Protein AF-A0A382BCJ0-F1 (afdb_monomer_lite)

Sequence (142 aa):
MYVFPSHSQDAKKNPLPHSKKIAYMRKMFPKYRSSIVAGKPRTAIEVAVELHDKGHRAIVMVVGSDRVAEFDKILNEYNGVKGKRHGYYGFDNIEVVSAGARDPDAEGVEGMSASKMRAAAVDGDYNSFAQGLPKSFKDGKS

Organism: NCBI:txid408172

pLDDT: mean 80.99, std 12.47, range [39.62, 95.0]

Foldseek 3Di:
DADEDAQDDDVQQHPDHPVVVLVVCCLQCVVCNVRYDPDPDRDPLLVQQVCQVVVAQEDEAEDAPVCQVVSVCVCVVQAQPPDDPSHYHHHPYYHYHYPDDQPCPDPALSNDDPNQLVVCVVVVVLVSNLRNGPPPNPVSDD

Structure (mmCIF, N/CA/C/O backbone):
data_AF-A0A382BCJ0-F1
#
_entry.id   AF-A0A382BCJ0-F1
#
loop_
_atom_site.group_PDB
_atom_site.id
_atom_site.type_symbol
_atom_site.label_atom_id
_atom_site.label_alt_id
_atom_site.label_comp_id
_atom_site.label_asym_id
_atom_site.label_entity_id
_atom_site.label_seq_id
_atom_site.pdbx_PDB_ins_code
_atom_site.Cartn_x
_atom_site.Cartn_y
_atom_site.Cartn_z
_atom_site.occupancy
_atom_site.B_iso_or_equiv
_atom_site.auth_seq_id
_atom_site.auth_comp_id
_atom_site.auth_asym_id
_atom_site.auth_atom_id
_atom_site.pdbx_PDB_model_num
ATOM 1 N N . MET A 1 1 ? -10.839 -8.156 -1.133 1.00 74.44 1 MET A N 1
ATOM 2 C CA . MET A 1 1 ? -9.403 -7.808 -1.230 1.00 74.44 1 MET A CA 1
ATOM 3 C C . MET A 1 1 ? -9.268 -6.429 -1.853 1.00 74.44 1 MET A C 1
ATOM 5 O O 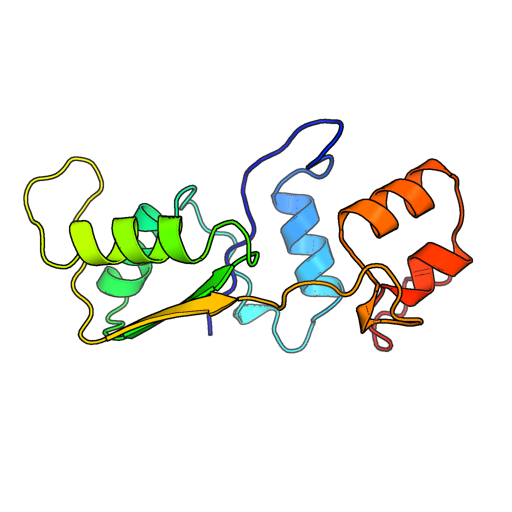. MET A 1 1 ? -9.835 -6.212 -2.921 1.00 74.44 1 MET A O 1
ATOM 9 N N . TYR A 1 2 ? -8.534 -5.529 -1.201 1.00 81.44 2 TYR A N 1
ATOM 10 C CA . TYR A 1 2 ? -8.199 -4.208 -1.731 1.00 81.44 2 TYR A CA 1
ATOM 11 C C . TYR A 1 2 ? -6.683 -4.065 -1.794 1.00 81.44 2 TYR A C 1
ATOM 13 O O . TYR A 1 2 ? -5.985 -4.470 -0.870 1.00 81.44 2 TYR A O 1
ATOM 21 N N . VAL A 1 3 ? -6.185 -3.486 -2.880 1.00 82.88 3 VAL A N 1
ATOM 22 C CA . VAL A 1 3 ? -4.769 -3.177 -3.063 1.00 82.88 3 VAL A CA 1
ATOM 23 C C . VAL A 1 3 ? -4.652 -1.674 -3.248 1.00 82.88 3 VAL A C 1
ATOM 25 O O . VAL A 1 3 ? -5.143 -1.135 -4.242 1.00 82.88 3 VAL A O 1
ATOM 28 N N . PHE A 1 4 ? -4.010 -1.007 -2.293 1.00 83.19 4 PHE A N 1
ATOM 29 C CA . PHE A 1 4 ? -3.777 0.435 -2.308 1.00 83.19 4 PHE A CA 1
ATOM 30 C C . PHE A 1 4 ? -2.312 0.705 -2.681 1.00 83.19 4 PHE A C 1
ATOM 32 O O . PHE A 1 4 ? -1.417 0.456 -1.871 1.00 83.19 4 PHE A O 1
ATOM 39 N N . PRO A 1 5 ? -2.020 1.177 -3.906 1.00 82.69 5 PRO A N 1
ATOM 40 C CA . PRO A 1 5 ? -0.661 1.531 -4.285 1.00 82.69 5 PRO A CA 1
ATOM 41 C C . PRO A 1 5 ? -0.226 2.822 -3.586 1.00 82.69 5 PRO A C 1
ATOM 43 O O . PRO A 1 5 ? -0.990 3.779 -3.504 1.00 82.69 5 PRO A O 1
ATOM 46 N N . SER A 1 6 ? 1.034 2.880 -3.154 1.00 79.31 6 SER A N 1
ATOM 47 C CA . SER A 1 6 ? 1.592 4.085 -2.533 1.00 79.31 6 SER A CA 1
ATOM 48 C C . SER A 1 6 ? 1.604 5.287 -3.488 1.00 79.31 6 SER A C 1
ATOM 50 O O . SER A 1 6 ? 2.058 5.194 -4.640 1.00 79.31 6 SER A O 1
ATOM 52 N N . HIS A 1 7 ? 1.194 6.438 -2.947 1.00 80.88 7 HIS A N 1
ATOM 53 C CA . HIS A 1 7 ? 1.245 7.753 -3.595 1.00 80.88 7 HIS A CA 1
ATOM 54 C C . HIS A 1 7 ? 2.653 8.359 -3.654 1.00 80.88 7 HIS A C 1
ATOM 56 O O . HIS A 1 7 ? 2.842 9.341 -4.367 1.00 80.88 7 HIS A O 1
ATOM 62 N N . SER A 1 8 ? 3.638 7.807 -2.936 1.00 78.12 8 SER A N 1
ATOM 63 C CA . SER A 1 8 ? 4.998 8.357 -2.900 1.00 78.12 8 SER A CA 1
ATOM 64 C C . SER A 1 8 ? 5.620 8.375 -4.295 1.00 78.12 8 SER A C 1
ATOM 66 O O . SER A 1 8 ? 5.563 7.370 -5.008 1.00 78.12 8 SER A O 1
ATOM 68 N N . GLN A 1 9 ? 6.232 9.494 -4.677 1.00 81.12 9 GLN A N 1
ATOM 69 C CA . GLN A 1 9 ? 6.928 9.654 -5.949 1.00 81.12 9 GLN A CA 1
ATOM 70 C C . GLN A 1 9 ? 8.246 10.392 -5.716 1.00 81.12 9 GLN A C 1
ATOM 72 O O . GLN A 1 9 ? 8.254 11.493 -5.175 1.00 81.12 9 GLN A O 1
ATOM 77 N N . ASP A 1 10 ? 9.351 9.785 -6.130 1.00 81.06 10 ASP A N 1
ATOM 78 C CA . ASP A 1 10 ? 10.689 10.368 -6.069 1.00 81.06 10 ASP A CA 1
ATOM 79 C C . ASP A 1 10 ? 11.576 9.722 -7.140 1.00 81.06 10 ASP A C 1
ATOM 81 O O . ASP A 1 10 ? 11.359 8.571 -7.514 1.00 81.06 10 ASP A O 1
ATOM 85 N N . ALA A 1 11 ? 12.580 10.441 -7.641 1.00 76.56 11 ALA A N 1
ATOM 86 C CA . ALA A 1 11 ? 13.352 9.998 -8.805 1.00 76.56 11 ALA A CA 1
ATOM 87 C C . ALA A 1 11 ? 14.106 8.669 -8.599 1.00 76.56 11 ALA A C 1
ATOM 89 O O . ALA A 1 11 ? 14.369 7.964 -9.569 1.00 76.56 11 ALA A O 1
ATOM 90 N N . LYS A 1 12 ? 14.446 8.306 -7.354 1.00 74.62 12 LYS A N 1
ATOM 91 C CA . LYS A 1 12 ? 15.372 7.201 -7.058 1.00 74.62 12 LYS A CA 1
ATOM 92 C C . LYS A 1 12 ? 14.655 5.935 -6.588 1.00 74.62 12 LYS A C 1
ATOM 94 O O . LYS A 1 12 ? 14.926 4.836 -7.067 1.00 74.62 12 LYS A O 1
ATOM 99 N N . LYS A 1 13 ? 13.743 6.068 -5.629 1.00 73.00 13 LYS A N 1
ATOM 100 C CA . LYS A 1 13 ? 13.015 4.967 -4.990 1.00 73.00 13 LYS A CA 1
ATOM 101 C C . LYS A 1 13 ? 11.618 4.791 -5.581 1.00 73.00 13 LYS A C 1
ATOM 103 O O . LYS A 1 13 ? 11.164 3.656 -5.684 1.00 73.00 13 LYS A O 1
ATOM 108 N N . ASN A 1 14 ? 10.940 5.854 -6.014 1.00 79.62 14 ASN A N 1
ATOM 109 C CA . ASN A 1 14 ? 9.563 5.777 -6.518 1.00 79.62 14 ASN A CA 1
ATOM 110 C C . ASN A 1 14 ? 9.359 6.580 -7.816 1.00 79.62 14 ASN A C 1
ATOM 112 O O . ASN A 1 14 ? 8.561 7.517 -7.836 1.00 79.62 14 ASN A O 1
ATOM 116 N N . PRO A 1 15 ? 10.042 6.225 -8.918 1.00 81.00 15 PRO A N 1
ATOM 117 C CA . PRO A 1 15 ? 10.121 7.082 -10.106 1.00 81.00 15 PRO A CA 1
ATOM 118 C C . PRO A 1 15 ? 8.788 7.239 -10.852 1.00 81.00 15 PRO A C 1
ATOM 120 O O . PRO A 1 15 ? 8.606 8.171 -11.632 1.00 81.00 15 PRO A O 1
ATOM 123 N N . LEU A 1 16 ? 7.835 6.330 -10.629 1.00 84.56 16 LEU A N 1
ATOM 124 C CA . LEU A 1 16 ? 6.563 6.322 -11.341 1.00 84.56 16 LEU A CA 1
ATOM 125 C C . LEU A 1 16 ? 5.500 7.175 -10.630 1.00 84.56 16 LEU A C 1
ATOM 127 O O . LEU A 1 16 ? 5.262 6.967 -9.438 1.00 84.56 16 LEU A O 1
ATOM 131 N N . PRO A 1 17 ? 4.773 8.043 -11.359 1.00 87.69 17 PRO A N 1
ATOM 132 C CA . PRO A 1 17 ? 3.553 8.668 -10.863 1.00 87.69 17 PRO A CA 1
ATOM 133 C C . PRO A 1 17 ? 2.514 7.627 -10.442 1.00 87.69 17 PRO A C 1
ATOM 135 O O . PRO A 1 17 ? 2.405 6.555 -11.047 1.00 87.69 17 PRO A O 1
ATOM 138 N N . HIS A 1 18 ? 1.691 7.964 -9.449 1.00 85.06 18 HIS A N 1
ATOM 139 C CA . HIS A 1 18 ? 0.680 7.055 -8.904 1.00 85.06 18 HIS A CA 1
ATOM 140 C C . HIS A 1 18 ? -0.262 6.471 -9.975 1.00 85.06 18 HIS A C 1
ATOM 142 O O . HIS A 1 18 ? -0.509 5.262 -9.982 1.00 85.06 18 HIS A O 1
ATOM 148 N N . SER A 1 19 ? -0.725 7.292 -10.922 1.00 86.69 19 SER A N 1
ATOM 149 C CA . SER A 1 19 ? -1.594 6.858 -12.025 1.00 86.69 19 SER A CA 1
ATOM 150 C C . SER A 1 19 ? -0.938 5.788 -12.902 1.00 86.69 19 SER A C 1
ATOM 152 O O . SER A 1 19 ? -1.575 4.786 -13.232 1.00 86.69 19 SER A O 1
ATOM 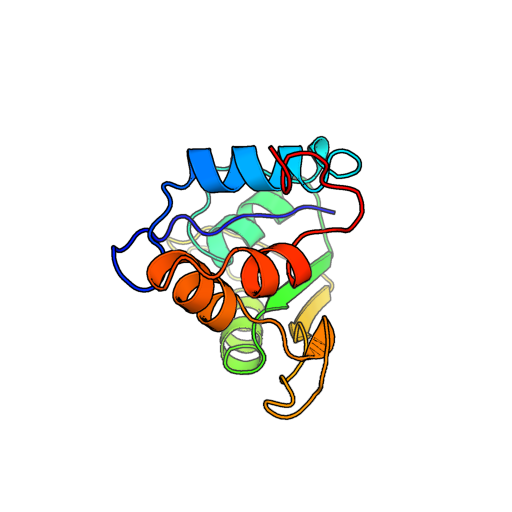154 N N . LYS A 1 20 ? 0.356 5.947 -13.215 1.00 87.94 20 LYS A N 1
ATOM 155 C CA . LYS A 1 20 ? 1.128 4.953 -13.972 1.00 87.94 20 LYS A CA 1
ATOM 156 C C . LYS A 1 20 ? 1.301 3.659 -13.180 1.00 87.94 20 LYS A C 1
ATOM 158 O O . LYS A 1 20 ? 1.129 2.589 -13.755 1.00 87.94 20 LYS A O 1
ATOM 163 N N . LYS A 1 21 ? 1.554 3.732 -11.865 1.00 86.75 21 LYS A N 1
ATOM 164 C CA . LYS A 1 21 ? 1.612 2.530 -11.007 1.00 86.75 21 LYS A CA 1
ATOM 165 C C . LYS A 1 21 ? 0.306 1.737 -11.081 1.00 86.75 21 LYS A C 1
ATOM 167 O O . LYS A 1 21 ? 0.342 0.538 -11.335 1.00 86.75 21 LYS A O 1
ATOM 172 N N . ILE A 1 22 ? -0.841 2.407 -10.934 1.00 87.56 22 ILE A N 1
ATOM 173 C CA . ILE A 1 22 ? -2.160 1.762 -11.042 1.00 87.56 22 ILE A CA 1
ATOM 174 C C . ILE A 1 22 ? -2.342 1.130 -12.423 1.00 87.56 22 ILE A C 1
ATOM 176 O O . ILE A 1 22 ? -2.746 -0.029 -12.514 1.00 87.56 22 ILE A O 1
ATOM 180 N N . ALA A 1 23 ? -2.054 1.877 -13.493 1.00 88.75 23 ALA A N 1
ATOM 181 C CA . ALA A 1 23 ? -2.218 1.397 -14.861 1.00 88.75 23 ALA A CA 1
ATOM 182 C C . ALA A 1 23 ? -1.396 0.125 -15.108 1.00 88.75 23 ALA A C 1
ATOM 184 O O . ALA A 1 23 ? -1.947 -0.878 -15.563 1.00 88.75 23 ALA A O 1
ATOM 185 N N . TYR A 1 24 ? -0.115 0.128 -14.725 1.00 88.06 24 TYR A N 1
ATOM 186 C CA . TYR A 1 24 ? 0.748 -1.041 -14.868 1.00 88.06 24 TYR A CA 1
ATOM 187 C C . TYR A 1 24 ? 0.298 -2.212 -13.997 1.00 88.06 24 TYR A C 1
ATOM 189 O O . TYR A 1 24 ? 0.196 -3.322 -14.508 1.00 88.06 24 TYR A O 1
ATOM 197 N N . MET A 1 25 ? -0.065 -1.993 -12.728 1.00 86.75 25 MET A N 1
ATOM 198 C CA . MET A 1 25 ? -0.592 -3.067 -11.871 1.00 86.75 25 MET A CA 1
ATOM 199 C C . MET A 1 25 ? -1.859 -3.696 -12.465 1.00 86.75 25 MET A C 1
ATOM 201 O O . MET A 1 25 ? -1.985 -4.915 -12.504 1.00 86.75 25 MET A O 1
ATOM 205 N N . ARG A 1 26 ? -2.781 -2.888 -13.004 1.00 88.88 26 ARG A N 1
ATOM 206 C CA . ARG A 1 26 ? -4.008 -3.374 -13.663 1.00 88.88 26 ARG A CA 1
ATOM 207 C C . ARG A 1 26 ? -3.757 -4.066 -15.005 1.00 88.88 26 ARG A C 1
ATOM 209 O O . ARG A 1 26 ? -4.634 -4.806 -15.462 1.00 88.88 26 ARG A O 1
ATOM 216 N N . LYS A 1 27 ? -2.627 -3.785 -15.660 1.00 87.44 27 LYS A N 1
ATOM 217 C CA . LYS A 1 27 ? -2.186 -4.457 -16.894 1.00 87.44 27 LYS A CA 1
ATOM 218 C C . LYS A 1 27 ? -1.514 -5.794 -16.572 1.00 87.44 27 LYS A C 1
ATOM 220 O O . LYS A 1 27 ? -1.838 -6.797 -17.194 1.00 87.44 27 LYS A O 1
ATOM 225 N N . MET A 1 28 ? -0.655 -5.810 -15.554 1.00 85.81 2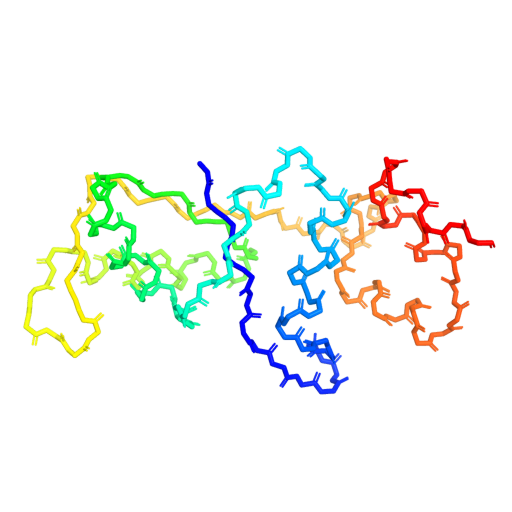8 MET A N 1
ATOM 226 C CA . MET A 1 28 ? 0.056 -6.996 -15.064 1.00 85.81 28 MET A CA 1
ATOM 227 C C . MET A 1 28 ? -0.866 -8.007 -14.369 1.00 85.81 28 MET A C 1
ATOM 229 O O . MET A 1 28 ? -0.688 -9.211 -14.532 1.00 85.81 28 MET A O 1
ATOM 233 N N . PHE A 1 29 ? -1.879 -7.530 -13.638 1.00 86.56 29 PHE A N 1
ATOM 234 C CA . PHE A 1 29 ? -2.796 -8.358 -12.847 1.00 86.56 29 PHE A CA 1
ATOM 235 C C . PHE A 1 29 ? -4.263 -8.139 -13.258 1.00 86.56 29 PHE A C 1
ATOM 237 O O . PHE A 1 29 ? -5.068 -7.647 -12.460 1.00 86.56 29 PHE A O 1
ATOM 244 N N . PRO A 1 30 ? -4.656 -8.502 -14.494 1.00 86.00 30 PRO A N 1
ATOM 245 C CA . PRO A 1 30 ? -5.991 -8.211 -15.020 1.00 86.00 30 PRO A CA 1
ATOM 246 C C . PRO A 1 30 ? -7.111 -8.855 -14.191 1.00 86.00 30 PRO A C 1
ATOM 248 O O . PRO A 1 30 ? -8.138 -8.217 -13.966 1.00 86.00 30 PRO A O 1
ATOM 251 N N . LYS A 1 31 ? -6.885 -10.064 -13.652 1.00 86.31 31 LYS A N 1
ATOM 252 C CA . LYS A 1 31 ? -7.831 -10.768 -12.765 1.00 86.31 31 LYS A CA 1
ATOM 253 C C . LYS A 1 31 ? -8.170 -9.976 -11.492 1.00 86.31 31 LYS A C 1
ATOM 255 O O . LYS A 1 31 ? -9.273 -10.104 -10.978 1.00 86.31 31 LYS A O 1
ATOM 260 N N . TYR A 1 32 ? -7.251 -9.138 -11.008 1.00 85.50 32 TYR A N 1
ATOM 261 C CA . TYR A 1 32 ? -7.406 -8.352 -9.776 1.00 85.50 32 TYR A CA 1
ATOM 262 C C . TYR A 1 32 ? -7.606 -6.855 -10.043 1.00 85.50 32 TYR A C 1
ATOM 264 O O . TYR A 1 32 ? -7.487 -6.032 -9.135 1.00 85.50 32 TYR A O 1
ATOM 272 N N . ARG A 1 33 ? -7.922 -6.473 -11.288 1.00 85.12 33 ARG A N 1
ATOM 273 C CA . ARG A 1 33 ? -8.051 -5.070 -11.705 1.00 85.12 33 ARG A CA 1
ATOM 274 C C . ARG A 1 33 ? -9.038 -4.274 -10.846 1.00 85.12 33 AR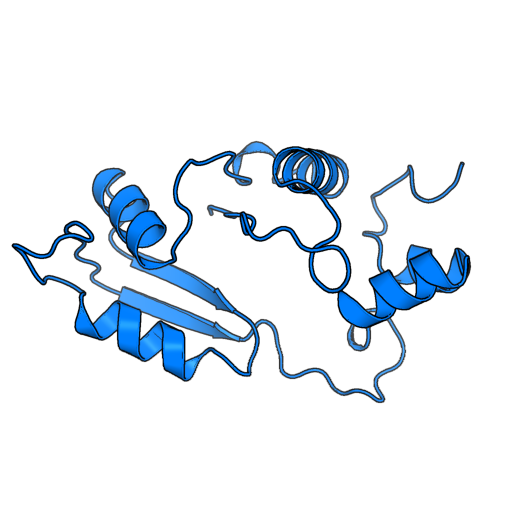G A C 1
ATOM 276 O O . ARG A 1 33 ? -8.754 -3.118 -10.535 1.00 85.12 33 ARG A O 1
ATOM 283 N N . SER A 1 34 ? -10.163 -4.886 -10.475 1.00 85.50 34 SER A N 1
ATOM 284 C CA . SER A 1 34 ? -11.204 -4.288 -9.627 1.00 85.50 34 SER A CA 1
ATOM 285 C C . SER A 1 34 ? -10.777 -4.135 -8.164 1.00 85.50 34 SER A C 1
ATOM 287 O O . SER A 1 34 ? -11.266 -3.242 -7.480 1.00 85.50 34 SER A O 1
ATOM 289 N N . SER A 1 35 ? -9.833 -4.954 -7.693 1.00 85.81 35 SER A N 1
ATOM 290 C CA . SER A 1 35 ? -9.270 -4.869 -6.341 1.00 85.81 35 SER A CA 1
ATOM 291 C C . SER A 1 35 ? -8.221 -3.765 -6.196 1.00 85.81 35 SER A C 1
ATOM 293 O O . SER A 1 35 ? -7.950 -3.338 -5.077 1.00 85.81 35 SER A O 1
ATOM 295 N N . ILE A 1 36 ? -7.620 -3.293 -7.296 1.00 85.56 36 ILE A N 1
ATOM 296 C CA . ILE A 1 36 ? -6.615 -2.220 -7.274 1.00 85.56 36 ILE A CA 1
ATOM 297 C C . ILE A 1 36 ? -7.324 -0.867 -7.192 1.00 85.56 36 ILE A C 1
ATOM 299 O O . ILE A 1 36 ? -7.920 -0.389 -8.168 1.00 85.56 36 ILE A O 1
ATOM 303 N N . VAL A 1 37 ? -7.229 -0.243 -6.021 1.00 84.88 37 VAL A N 1
ATOM 304 C CA . VAL A 1 37 ? -7.948 0.983 -5.683 1.00 84.88 37 VAL A CA 1
ATOM 305 C C . VAL A 1 37 ? -7.169 2.196 -6.179 1.00 84.88 37 VAL A C 1
ATOM 307 O O . VAL A 1 37 ? -6.006 2.397 -5.840 1.00 84.88 37 VAL A O 1
ATOM 310 N N . ALA A 1 38 ? -7.835 3.031 -6.974 1.00 78.62 38 ALA A N 1
ATOM 311 C CA . ALA A 1 38 ? -7.343 4.348 -7.373 1.00 78.62 38 ALA A CA 1
ATOM 312 C C . ALA A 1 38 ? -7.822 5.408 -6.366 1.00 78.62 38 ALA A C 1
ATOM 314 O O . ALA A 1 38 ? -8.545 6.337 -6.719 1.00 78.62 38 ALA A O 1
ATOM 315 N N . GLY A 1 39 ? -7.527 5.171 -5.088 1.00 74.69 39 GLY A N 1
ATOM 316 C CA . GLY A 1 39 ? -8.103 5.908 -3.967 1.00 74.69 39 GLY A CA 1
ATOM 317 C C . GLY A 1 39 ? -7.317 7.163 -3.606 1.00 74.69 39 GLY A C 1
ATOM 318 O O . GLY A 1 39 ? -6.131 7.291 -3.912 1.00 74.69 39 GLY A O 1
ATOM 319 N N . LYS A 1 40 ? -7.986 8.081 -2.905 1.00 76.69 40 LYS A N 1
ATOM 320 C CA . LYS A 1 40 ? -7.359 9.255 -2.284 1.00 76.69 40 LYS A CA 1
ATOM 321 C C . LYS A 1 40 ? -6.488 8.952 -1.050 1.00 76.69 40 LYS A C 1
ATOM 323 O O . LYS A 1 40 ? -5.554 9.735 -0.869 1.00 76.69 40 LYS A O 1
ATOM 328 N N . PRO A 1 41 ? -6.736 7.897 -0.235 1.00 82.94 41 PRO A N 1
ATOM 329 C CA . PRO A 1 41 ? -5.950 7.645 0.967 1.00 82.94 41 PRO A CA 1
ATOM 330 C C . PRO A 1 41 ? -4.459 7.556 0.676 1.00 82.94 41 PRO A C 1
ATOM 332 O O . PRO A 1 41 ? -4.025 6.812 -0.209 1.00 82.94 41 PRO A O 1
ATOM 335 N N . ARG A 1 42 ? -3.678 8.321 1.433 1.00 82.12 42 ARG A N 1
ATOM 336 C CA . ARG A 1 42 ? -2.220 8.417 1.304 1.00 82.12 42 ARG A CA 1
ATOM 337 C C . ARG A 1 42 ? -1.502 7.682 2.428 1.00 82.12 42 ARG A C 1
ATOM 339 O O . ARG A 1 42 ? -0.340 7.319 2.260 1.00 82.12 42 ARG A O 1
ATOM 346 N N . THR A 1 43 ? -2.177 7.469 3.557 1.00 87.25 43 THR A N 1
ATOM 347 C CA . THR A 1 43 ? -1.612 6.842 4.759 1.00 87.25 43 THR A CA 1
ATOM 348 C C . THR A 1 43 ? -2.341 5.547 5.116 1.00 87.25 43 THR A C 1
ATOM 350 O O . THR A 1 43 ? -3.487 5.340 4.722 1.00 87.25 43 THR A O 1
ATOM 353 N N . ALA A 1 44 ? -1.684 4.673 5.886 1.00 87.06 44 ALA A N 1
ATOM 354 C CA . ALA A 1 44 ? -2.295 3.429 6.361 1.00 87.06 44 ALA A CA 1
ATOM 355 C C . ALA A 1 44 ? -3.542 3.690 7.226 1.00 87.06 44 ALA A C 1
ATOM 357 O O . ALA A 1 44 ? -4.523 2.964 7.111 1.00 87.06 44 ALA A O 1
ATOM 358 N N . ILE A 1 45 ? -3.535 4.768 8.020 1.00 90.75 45 ILE A N 1
ATOM 359 C CA . ILE A 1 45 ? -4.682 5.163 8.845 1.00 90.75 45 ILE A CA 1
ATOM 360 C C . ILE A 1 45 ? -5.850 5.631 7.971 1.00 90.75 45 ILE A C 1
ATOM 362 O O . ILE A 1 45 ? -6.976 5.202 8.183 1.00 90.75 45 ILE A O 1
ATOM 366 N N . GLU A 1 46 ? -5.606 6.455 6.949 1.00 90.75 46 GLU A N 1
ATOM 367 C CA . GLU A 1 46 ? -6.676 6.870 6.029 1.00 90.75 46 GLU A CA 1
ATOM 368 C C . GLU A 1 46 ? -7.287 5.672 5.288 1.00 90.75 46 GLU A C 1
ATOM 370 O O . GLU A 1 46 ? -8.497 5.629 5.074 1.00 90.75 46 GLU A O 1
ATOM 375 N N . VAL A 1 47 ? -6.465 4.679 4.924 1.00 90.38 47 VAL A N 1
ATOM 376 C CA . VAL A 1 47 ? -6.951 3.423 4.333 1.00 90.38 47 VAL A CA 1
ATOM 377 C C . VAL A 1 47 ? -7.801 2.642 5.337 1.00 90.38 47 VAL A C 1
ATOM 379 O O . VAL A 1 47 ? -8.864 2.150 4.968 1.00 90.38 47 VAL A O 1
ATOM 382 N N . ALA A 1 48 ? -7.365 2.546 6.595 1.00 91.75 48 ALA A N 1
ATOM 383 C CA . ALA A 1 48 ? -8.122 1.910 7.671 1.00 91.75 48 ALA A CA 1
ATOM 384 C C . ALA A 1 48 ? -9.492 2.579 7.875 1.00 91.75 48 ALA A C 1
ATOM 386 O O . ALA A 1 48 ? -10.507 1.886 7.906 1.00 91.75 48 ALA A O 1
ATOM 387 N N . VAL A 1 49 ? -9.546 3.912 7.916 1.00 92.88 49 VAL A N 1
ATOM 388 C CA . VAL A 1 49 ? -10.808 4.668 7.997 1.00 92.88 49 VAL A CA 1
ATOM 389 C C . VAL A 1 49 ? -11.700 4.373 6.792 1.00 92.88 49 VAL A C 1
ATOM 391 O O . VAL A 1 49 ? -12.849 3.980 6.970 1.00 92.88 49 VAL A O 1
ATOM 394 N N . GLU A 1 50 ? -11.171 4.452 5.565 1.00 91.88 50 GLU A N 1
ATOM 395 C CA . GLU A 1 50 ? -11.968 4.177 4.361 1.00 91.88 50 GLU A CA 1
ATOM 396 C C . GLU A 1 50 ? -12.523 2.740 4.344 1.00 91.88 50 GLU A C 1
ATOM 398 O O . GLU A 1 50 ? -13.659 2.510 3.924 1.00 91.88 50 GLU A O 1
ATOM 403 N N . LEU A 1 51 ? -11.738 1.752 4.784 1.00 91.38 51 LEU A N 1
ATOM 404 C CA . LEU A 1 51 ? -12.187 0.360 4.867 1.00 91.38 51 LEU A CA 1
ATOM 405 C C . LEU A 1 51 ? -13.248 0.170 5.954 1.00 91.38 51 LEU A C 1
ATOM 407 O O . LEU A 1 51 ? -14.244 -0.514 5.718 1.00 91.38 51 LEU A O 1
ATOM 411 N N . HIS A 1 52 ? -13.072 0.797 7.113 1.00 92.81 52 HIS A N 1
ATOM 412 C CA . HIS A 1 52 ? -14.060 0.764 8.182 1.00 92.81 52 HIS A CA 1
ATOM 413 C C . HIS A 1 52 ? -15.395 1.393 7.751 1.00 92.81 52 HIS A C 1
ATOM 415 O O . HIS A 1 52 ? -16.454 0.801 7.981 1.00 92.81 52 HIS A O 1
ATOM 421 N N . ASP A 1 53 ? -15.350 2.539 7.067 1.00 91.88 53 ASP A N 1
ATOM 422 C CA . ASP A 1 53 ? -16.534 3.249 6.564 1.00 91.88 53 ASP A CA 1
ATOM 423 C C . ASP A 1 53 ? -17.267 2.457 5.473 1.00 91.88 53 ASP A C 1
ATOM 425 O O . ASP A 1 53 ? -18.485 2.546 5.329 1.00 91.88 53 ASP A O 1
ATOM 429 N N . LYS A 1 54 ? -16.539 1.606 4.742 1.00 90.75 54 LYS A N 1
ATOM 430 C CA . LYS A 1 54 ? -17.109 0.620 3.810 1.00 90.75 54 LYS A CA 1
ATOM 431 C C . LYS A 1 54 ? -17.740 -0.594 4.504 1.00 90.75 54 LYS A C 1
ATOM 433 O O . LYS A 1 54 ? -18.251 -1.473 3.813 1.00 90.75 54 LYS A O 1
ATOM 438 N N . GLY A 1 55 ? -17.706 -0.658 5.835 1.00 92.31 55 GLY A N 1
ATOM 439 C CA . GLY A 1 55 ? -18.299 -1.729 6.636 1.00 92.31 55 GLY A CA 1
ATOM 440 C C . GLY A 1 55 ? -17.367 -2.907 6.917 1.00 92.31 55 GLY A C 1
ATOM 441 O O . GLY A 1 55 ? -17.823 -3.910 7.464 1.00 92.31 55 GLY A O 1
ATOM 442 N N . HIS A 1 56 ? -16.075 -2.817 6.578 1.00 91.50 56 HIS A N 1
ATOM 443 C CA . HIS A 1 56 ? -15.123 -3.871 6.936 1.00 91.50 56 HIS A CA 1
ATOM 444 C C . HIS A 1 56 ? -14.860 -3.861 8.442 1.00 91.50 56 HIS A C 1
ATOM 446 O O . HIS A 1 56 ? -14.814 -2.809 9.085 1.00 91.50 56 HIS A O 1
ATOM 452 N N . ARG A 1 57 ? -14.699 -5.060 9.002 1.00 90.88 57 ARG A N 1
ATOM 453 C CA . ARG A 1 57 ? -14.454 -5.286 10.435 1.00 90.88 57 ARG A CA 1
ATOM 454 C C . ARG A 1 57 ? -13.145 -6.013 10.717 1.00 90.88 57 ARG A C 1
ATOM 456 O O . ARG A 1 57 ? -12.705 -6.036 11.853 1.00 90.88 57 ARG A O 1
ATOM 463 N N . ALA A 1 58 ? -12.480 -6.516 9.684 1.00 88.69 58 ALA A N 1
ATOM 464 C CA . ALA A 1 58 ? -11.142 -7.072 9.782 1.00 88.69 58 ALA A CA 1
ATOM 465 C C . ALA A 1 58 ? -10.281 -6.582 8.618 1.00 88.69 58 ALA A C 1
ATOM 467 O O . ALA A 1 58 ? -10.777 -6.443 7.493 1.00 88.69 58 ALA A O 1
ATOM 468 N N . ILE A 1 59 ? -8.998 -6.344 8.883 1.00 89.38 59 ILE A N 1
ATOM 469 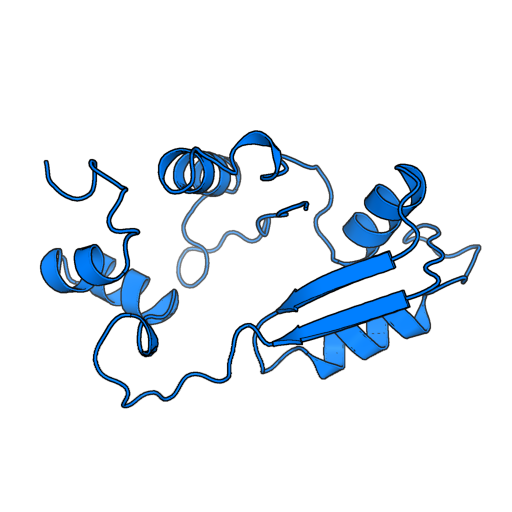C CA . ILE A 1 59 ? -8.018 -5.970 7.861 1.00 89.38 59 ILE A CA 1
ATOM 470 C C . ILE A 1 59 ? -6.761 -6.828 7.965 1.00 89.38 59 ILE A C 1
ATOM 472 O O . ILE A 1 59 ? -6.304 -7.152 9.056 1.00 89.38 59 ILE A O 1
ATOM 476 N N . VAL A 1 60 ? -6.190 -7.149 6.803 1.00 88.00 60 VAL A N 1
ATOM 477 C CA . VAL A 1 60 ? -4.854 -7.739 6.681 1.00 88.00 60 VAL A CA 1
ATOM 478 C C . VAL A 1 60 ? -3.999 -6.776 5.866 1.00 88.00 60 VAL A C 1
ATOM 480 O O . VAL A 1 60 ? -4.298 -6.507 4.698 1.00 88.00 60 VAL A O 1
ATOM 483 N N . MET A 1 61 ? -2.958 -6.225 6.481 1.00 86.38 61 MET A N 1
ATOM 484 C CA . MET A 1 61 ? -2.009 -5.319 5.847 1.00 86.38 61 MET A CA 1
ATOM 485 C C . MET A 1 61 ? -0.735 -6.080 5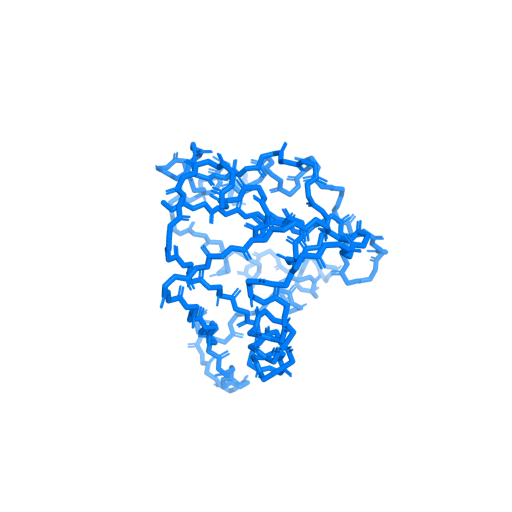.486 1.00 86.38 61 MET A C 1
ATOM 487 O O . MET A 1 61 ? -0.060 -6.617 6.354 1.00 86.38 61 MET A O 1
ATOM 491 N N . VAL A 1 62 ? -0.377 -6.092 4.204 1.00 84.00 62 VAL A N 1
ATOM 492 C CA . VAL A 1 62 ? 0.871 -6.702 3.728 1.00 84.00 62 VAL A CA 1
ATOM 493 C C . VAL A 1 62 ? 1.942 -5.619 3.598 1.00 84.00 62 VAL A C 1
ATOM 495 O O . VAL A 1 62 ? 1.770 -4.678 2.817 1.00 84.00 62 VAL A O 1
ATOM 498 N N . VAL A 1 63 ? 3.048 -5.740 4.336 1.00 80.44 63 VAL A N 1
ATOM 499 C CA . VAL A 1 63 ? 4.155 -4.760 4.343 1.00 80.44 63 VAL A CA 1
ATOM 500 C C . VAL A 1 63 ? 5.526 -5.424 4.208 1.00 80.44 63 VAL A C 1
ATOM 502 O O . VAL A 1 63 ? 5.658 -6.642 4.272 1.00 80.44 63 VAL A O 1
ATOM 505 N N . GLY A 1 64 ? 6.566 -4.617 3.976 1.00 76.00 64 GLY A N 1
ATOM 506 C CA . GLY A 1 64 ? 7.950 -5.090 4.058 1.00 76.00 64 GLY A CA 1
ATOM 507 C C . GLY A 1 64 ? 8.305 -5.517 5.484 1.00 76.00 64 GLY A C 1
ATOM 508 O O . GLY A 1 64 ? 7.789 -4.941 6.443 1.00 76.00 64 GLY A O 1
ATOM 509 N N . SER A 1 65 ? 9.186 -6.512 5.619 1.00 72.44 65 SER A N 1
ATOM 510 C CA . SER A 1 65 ? 9.577 -7.096 6.911 1.00 72.44 65 SER A CA 1
ATOM 511 C C . SER A 1 65 ? 10.110 -6.068 7.913 1.00 72.44 65 SER A C 1
ATOM 513 O O . SER A 1 65 ? 9.911 -6.217 9.113 1.00 72.44 65 SER A O 1
ATOM 515 N N . ASP A 1 66 ? 10.748 -5.005 7.425 1.00 78.56 66 ASP A N 1
ATOM 516 C CA . ASP A 1 66 ? 11.337 -3.926 8.220 1.00 78.56 66 ASP A CA 1
ATOM 517 C C . ASP A 1 66 ? 10.303 -3.021 8.907 1.00 78.56 66 ASP A C 1
ATOM 519 O O . ASP A 1 66 ? 10.637 -2.349 9.879 1.00 78.56 66 ASP A O 1
ATOM 523 N N . ARG A 1 67 ? 9.047 -3.005 8.436 1.00 82.56 67 ARG A N 1
ATOM 524 C CA . ARG A 1 67 ? 8.002 -2.093 8.943 1.00 82.56 67 ARG A CA 1
ATOM 525 C C . ARG A 1 67 ? 6.796 -2.789 9.565 1.00 82.56 67 ARG A C 1
ATOM 527 O O . ARG A 1 67 ? 5.851 -2.105 9.947 1.00 82.56 67 ARG A O 1
ATOM 534 N N . VAL A 1 68 ? 6.819 -4.117 9.694 1.00 86.50 68 VAL A N 1
ATOM 535 C CA . VAL A 1 68 ? 5.713 -4.895 10.289 1.00 86.50 68 VAL A CA 1
ATOM 536 C C . VAL A 1 68 ? 5.362 -4.366 11.680 1.00 86.50 68 VAL A C 1
ATOM 538 O O . VAL A 1 68 ? 4.233 -3.944 11.898 1.00 86.50 68 VAL A O 1
ATOM 541 N N . ALA A 1 69 ? 6.344 -4.294 12.583 1.00 88.75 69 ALA A N 1
ATOM 542 C CA . ALA A 1 69 ? 6.122 -3.851 13.961 1.00 88.75 69 ALA A CA 1
ATOM 543 C C . ALA A 1 69 ? 5.666 -2.383 14.062 1.00 88.75 69 ALA A C 1
ATOM 545 O O . ALA A 1 69 ? 4.878 -2.032 14.936 1.00 88.75 69 ALA A O 1
ATOM 546 N N . GLU A 1 70 ? 6.147 -1.517 13.164 1.00 90.56 70 GLU A N 1
ATOM 547 C CA . GLU A 1 70 ? 5.759 -0.103 13.126 1.00 90.56 70 GLU A CA 1
ATOM 548 C C . GLU A 1 70 ? 4.274 0.047 12.772 1.00 90.56 70 GLU A C 1
ATOM 550 O O . GLU A 1 70 ? 3.529 0.734 13.474 1.00 90.56 70 GLU A O 1
ATOM 555 N N . PHE A 1 71 ? 3.836 -0.610 11.695 1.00 89.69 71 PHE A N 1
ATOM 556 C CA . PHE A 1 71 ? 2.449 -0.526 11.246 1.00 89.69 71 PHE A CA 1
ATOM 557 C C . PHE A 1 71 ? 1.491 -1.253 12.176 1.00 89.69 71 PHE A C 1
ATOM 559 O O . PHE A 1 71 ? 0.407 -0.731 12.427 1.00 89.69 71 PHE A O 1
ATOM 566 N N . ASP A 1 72 ? 1.897 -2.402 12.714 1.00 91.88 72 ASP A N 1
ATOM 567 C CA . ASP A 1 72 ? 1.105 -3.133 13.698 1.00 91.88 72 ASP A CA 1
ATOM 568 C C . ASP A 1 72 ? 0.830 -2.270 14.933 1.00 91.88 72 ASP A C 1
ATOM 570 O O . ASP A 1 72 ? -0.323 -2.087 15.327 1.00 91.88 72 ASP A O 1
ATOM 574 N N . LYS A 1 73 ? 1.869 -1.613 15.466 1.00 93.25 73 LYS A N 1
ATOM 575 C CA . LYS A 1 73 ? 1.719 -0.688 16.590 1.00 93.25 73 LYS A CA 1
ATOM 576 C C . LYS A 1 73 ? 0.780 0.471 16.258 1.00 93.25 73 LYS A C 1
ATOM 578 O O . LYS A 1 73 ? -0.156 0.714 17.009 1.00 93.25 73 LYS A O 1
ATOM 583 N N . ILE A 1 74 ? 1.014 1.184 15.153 1.00 92.50 74 ILE A N 1
ATOM 584 C CA . ILE A 1 74 ? 0.231 2.383 14.798 1.00 92.50 74 ILE A CA 1
ATOM 585 C C . ILE A 1 74 ? -1.243 2.039 14.539 1.00 92.50 74 ILE A C 1
ATOM 587 O O . ILE A 1 74 ? -2.129 2.802 14.928 1.00 92.50 74 ILE A O 1
ATOM 591 N N . LEU A 1 75 ? -1.517 0.913 13.872 1.00 92.31 75 LEU A N 1
ATOM 592 C CA . LEU A 1 75 ? -2.885 0.495 13.567 1.00 92.31 75 LEU A CA 1
ATOM 593 C C . LEU A 1 75 ? -3.635 0.020 14.813 1.00 92.31 75 LEU A C 1
ATOM 595 O O . LEU A 1 75 ? -4.819 0.304 14.956 1.00 92.31 75 LEU A O 1
ATOM 599 N N . ASN A 1 76 ? -2.966 -0.661 15.740 1.00 92.94 76 ASN A N 1
ATOM 600 C CA . ASN A 1 76 ? -3.603 -1.059 16.993 1.00 92.94 76 ASN A CA 1
ATOM 601 C C . ASN A 1 76 ? -3.758 0.120 17.968 1.00 92.94 76 ASN A C 1
ATOM 603 O O . ASN A 1 76 ? -4.791 0.231 18.621 1.00 92.94 76 ASN A O 1
ATOM 607 N N . GLU A 1 77 ? -2.790 1.041 18.028 1.00 93.25 77 GLU A N 1
ATOM 608 C CA . GLU A 1 77 ? -2.820 2.214 18.920 1.00 93.25 77 GLU A CA 1
ATOM 609 C C . GLU A 1 77 ? -4.028 3.125 18.662 1.00 93.25 77 GLU A C 1
ATOM 611 O O . GLU A 1 77 ? -4.615 3.659 19.604 1.00 93.25 77 GLU A O 1
ATOM 616 N N . TYR A 1 78 ? -4.418 3.301 17.395 1.00 92.69 78 TYR A N 1
ATOM 617 C CA . TYR A 1 78 ? -5.550 4.156 17.024 1.00 92.69 78 TYR A CA 1
ATOM 618 C C . TYR A 1 78 ? -6.856 3.392 16.765 1.00 92.69 78 TYR A C 1
ATOM 620 O O . TYR A 1 78 ? -7.875 4.030 16.478 1.00 92.69 78 TYR A O 1
ATOM 628 N N . ASN A 1 79 ? -6.868 2.063 16.903 1.00 94.31 79 ASN A N 1
ATOM 629 C CA . ASN A 1 79 ? -8.076 1.261 16.726 1.00 94.31 79 ASN A CA 1
ATOM 630 C C . ASN A 1 79 ? -9.113 1.595 17.812 1.00 94.31 79 ASN A C 1
ATOM 632 O O . ASN A 1 79 ? -8.836 1.532 19.007 1.00 94.31 79 ASN A O 1
ATOM 636 N N . GLY A 1 80 ? -10.320 1.985 17.406 1.00 92.62 80 GLY A N 1
ATOM 637 C CA . GLY A 1 80 ? -11.391 2.384 18.322 1.00 92.62 80 GLY A CA 1
ATOM 638 C C . GLY A 1 80 ? -11.230 3.780 18.943 1.00 92.62 80 GLY A C 1
ATOM 639 O O . GLY A 1 80 ? -12.102 4.208 19.706 1.00 92.62 80 GLY A O 1
ATOM 640 N N . VAL A 1 81 ? -10.178 4.533 18.604 1.00 91.62 81 VAL A N 1
ATOM 641 C CA . VAL A 1 81 ? -9.921 5.867 19.170 1.00 91.62 81 VAL A CA 1
ATOM 642 C C . VAL A 1 81 ? -10.701 6.943 18.409 1.00 91.62 81 VAL A C 1
ATOM 644 O O . VAL A 1 81 ? -10.532 7.139 17.206 1.00 91.62 81 VAL A O 1
ATOM 647 N N . LYS A 1 82 ? -11.554 7.691 19.121 1.00 88.69 82 LYS A N 1
ATOM 648 C CA . LYS A 1 82 ? -12.367 8.793 18.568 1.00 88.69 82 LYS A CA 1
ATOM 649 C C . LYS A 1 82 ? -11.714 10.163 18.791 1.00 88.69 82 LYS A C 1
ATOM 651 O O . LYS A 1 82 ? -10.867 10.332 19.662 1.00 88.69 82 LYS A O 1
ATOM 656 N N . GLY A 1 83 ? -12.136 11.162 18.011 1.00 77.88 83 GLY A N 1
ATOM 657 C CA . GLY A 1 83 ? -11.768 12.572 18.224 1.00 77.88 83 GLY A CA 1
ATOM 658 C C . GLY A 1 83 ? -10.369 12.975 17.742 1.00 77.88 83 GLY A C 1
ATOM 659 O O . GLY A 1 83 ? -9.911 14.076 18.037 1.00 77.88 83 GLY A O 1
ATOM 660 N N . LYS A 1 84 ? -9.677 12.109 16.997 1.00 80.81 84 LYS A N 1
ATOM 661 C CA . LYS A 1 84 ? -8.373 12.413 16.396 1.00 80.81 84 LYS A CA 1
ATOM 662 C C . LYS A 1 84 ? -8.531 12.955 14.975 1.00 80.81 84 LYS A C 1
ATOM 664 O O . LYS A 1 84 ? -9.465 12.607 14.257 1.00 80.81 84 LYS A O 1
ATOM 669 N N . ARG A 1 85 ? -7.561 13.767 14.536 1.00 82.62 85 ARG A N 1
ATOM 670 C CA . ARG A 1 85 ? -7.553 14.402 13.203 1.00 82.62 85 ARG A CA 1
ATOM 671 C C . ARG A 1 85 ? -7.507 13.395 12.043 1.00 82.62 85 ARG A C 1
ATOM 673 O O . ARG A 1 85 ? -7.900 13.739 10.937 1.00 82.62 85 ARG A O 1
ATOM 680 N N . HIS A 1 86 ? -7.036 12.175 12.293 1.00 80.31 86 HIS A N 1
ATOM 681 C CA . HIS A 1 86 ? -6.885 11.125 11.285 1.00 80.31 86 HIS A CA 1
ATOM 682 C C . HIS A 1 86 ? -8.169 10.319 11.008 1.00 80.31 86 HIS A C 1
ATOM 684 O O . HIS A 1 86 ? -8.128 9.412 10.186 1.00 80.31 86 HIS A O 1
ATOM 690 N N . GLY A 1 87 ? -9.293 10.631 11.666 1.00 87.94 87 GLY A N 1
ATOM 691 C CA . GLY A 1 87 ? -10.555 9.894 11.522 1.00 87.94 87 GLY A CA 1
ATOM 692 C C . GLY A 1 87 ? -10.675 8.698 12.473 1.00 87.94 87 GLY A C 1
ATOM 693 O O . GLY A 1 87 ? -9.764 8.427 13.257 1.00 87.94 87 GLY A O 1
ATOM 694 N N . TYR A 1 88 ? -11.822 8.016 12.424 1.00 92.62 88 TYR A N 1
ATOM 695 C CA . TYR A 1 88 ? -12.148 6.867 13.275 1.00 92.62 88 TYR A CA 1
ATOM 696 C C . TYR A 1 88 ? -12.162 5.571 12.466 1.00 92.62 88 TYR A C 1
ATOM 698 O O . TYR A 1 88 ? -12.728 5.526 11.377 1.00 92.62 88 TYR A O 1
ATOM 706 N N . TYR A 1 89 ? -11.605 4.511 13.038 1.00 95.00 89 TYR A N 1
ATOM 707 C CA . TYR A 1 89 ? -11.809 3.142 12.583 1.00 95.00 89 TYR A CA 1
ATOM 708 C C . TYR A 1 89 ? -11.888 2.210 13.791 1.00 95.00 89 TYR A C 1
ATOM 710 O O . TYR A 1 89 ? -11.371 2.525 14.863 1.00 95.00 89 TYR A O 1
ATOM 718 N N . GLY A 1 90 ? -12.566 1.082 13.613 1.00 94.81 90 GLY A N 1
ATOM 719 C CA . GLY A 1 90 ? -12.741 0.047 14.625 1.00 94.81 90 GLY A CA 1
ATOM 720 C C . GLY A 1 90 ? -12.802 -1.322 13.960 1.00 94.81 90 GLY A C 1
ATOM 721 O O . GLY A 1 90 ? -13.797 -1.647 13.313 1.00 94.81 90 GLY A O 1
ATOM 722 N N . PHE A 1 91 ? -11.736 -2.103 14.088 1.00 94.88 91 PHE A N 1
ATOM 723 C CA . PHE A 1 91 ? -11.665 -3.469 13.582 1.00 94.88 91 PHE A CA 1
ATOM 724 C C . PHE A 1 91 ? -11.638 -4.469 14.734 1.00 94.88 91 PHE A C 1
ATOM 726 O O . PHE A 1 91 ? -10.957 -4.246 15.734 1.00 94.88 91 PHE A O 1
ATOM 733 N N . ASP A 1 92 ? -12.341 -5.581 14.544 1.00 94.25 92 ASP A N 1
ATOM 734 C CA . ASP A 1 92 ? -12.319 -6.748 15.424 1.00 94.25 92 ASP A CA 1
ATOM 735 C C . ASP A 1 92 ? -10.988 -7.500 15.290 1.00 94.25 92 ASP A C 1
ATOM 737 O O . ASP A 1 92 ? -10.514 -8.105 16.246 1.00 94.25 92 ASP A O 1
ATOM 741 N N . ASN A 1 93 ? -10.374 -7.448 14.100 1.00 92.19 93 ASN A N 1
ATOM 742 C CA . ASN A 1 93 ? -9.067 -8.040 13.837 1.00 92.19 93 ASN A CA 1
ATOM 743 C C . ASN A 1 93 ? -8.203 -7.152 12.931 1.00 92.19 93 ASN A C 1
ATOM 745 O O . ASN A 1 93 ? -8.643 -6.710 11.863 1.00 92.19 93 ASN A O 1
ATOM 749 N N . ILE A 1 94 ? -6.953 -6.943 13.339 1.00 92.44 94 ILE A N 1
ATOM 750 C CA . ILE A 1 94 ? -5.918 -6.270 12.555 1.00 92.44 94 ILE A CA 1
ATOM 751 C C . ILE A 1 94 ? -4.738 -7.227 12.465 1.00 92.44 94 ILE A C 1
ATOM 753 O O . ILE A 1 94 ? -4.139 -7.572 13.477 1.00 92.44 94 ILE A O 1
ATOM 757 N N . GLU A 1 95 ? -4.397 -7.638 11.250 1.00 89.31 95 GLU A N 1
ATOM 758 C CA . GLU A 1 95 ? -3.234 -8.480 10.997 1.00 89.31 95 GLU A CA 1
ATOM 759 C C . GLU A 1 95 ? -2.249 -7.727 10.104 1.00 89.31 95 GLU A C 1
ATOM 761 O O . GLU A 1 95 ? -2.615 -7.245 9.030 1.00 89.31 95 GLU A O 1
ATOM 766 N N . VAL A 1 96 ? -0.991 -7.621 10.525 1.00 87.88 96 VAL A N 1
ATOM 767 C CA . VAL A 1 96 ? 0.077 -7.047 9.701 1.00 87.88 96 VAL A CA 1
ATOM 768 C C . VAL A 1 96 ? 1.055 -8.152 9.338 1.00 87.88 96 VAL A C 1
ATOM 770 O O . VAL A 1 96 ? 1.826 -8.625 10.168 1.00 87.88 96 VAL A O 1
ATOM 773 N N . VAL A 1 97 ? 1.026 -8.567 8.074 1.00 83.56 97 VAL A N 1
ATOM 774 C CA . VAL A 1 97 ? 1.852 -9.660 7.563 1.00 83.56 97 VAL A CA 1
ATOM 775 C C . VAL A 1 97 ? 3.033 -9.126 6.764 1.00 83.56 97 VAL A C 1
ATOM 777 O O . VAL A 1 97 ? 2.929 -8.181 5.975 1.00 83.56 97 VAL A O 1
ATOM 780 N N . SER A 1 98 ? 4.182 -9.767 6.949 1.00 80.56 98 SER A N 1
ATOM 781 C CA . SER A 1 98 ? 5.347 -9.540 6.103 1.00 80.56 98 SER A CA 1
ATOM 782 C C . SER A 1 98 ? 5.108 -10.148 4.724 1.00 80.56 98 SER A C 1
ATOM 784 O O . SER A 1 98 ? 4.709 -11.305 4.612 1.00 80.56 98 SER A O 1
ATOM 786 N N . ALA A 1 99 ? 5.442 -9.415 3.664 1.00 71.88 99 ALA A N 1
ATOM 787 C CA . ALA A 1 99 ? 5.549 -9.968 2.312 1.00 71.88 99 ALA A CA 1
ATOM 788 C C . ALA A 1 99 ? 6.740 -10.947 2.148 1.00 71.88 99 ALA A C 1
ATOM 790 O O . ALA A 1 99 ? 6.970 -11.430 1.041 1.00 71.88 99 ALA A O 1
ATOM 791 N N . GLY A 1 100 ? 7.501 -11.199 3.224 1.00 58.78 100 GLY A N 1
ATOM 792 C CA . GLY A 1 100 ? 8.702 -12.032 3.280 1.00 58.78 100 GLY A CA 1
ATOM 793 C C . GLY A 1 100 ? 9.963 -11.214 3.590 1.00 58.78 100 GLY A C 1
ATOM 794 O O . GLY A 1 100 ? 10.149 -10.117 3.057 1.00 58.78 100 GLY A O 1
ATOM 795 N N . ALA A 1 101 ? 10.837 -11.746 4.455 1.00 48.69 101 ALA A N 1
ATOM 796 C CA . ALA A 1 101 ? 12.232 -11.312 4.535 1.00 48.69 101 ALA A CA 1
ATOM 797 C C . ALA A 1 101 ? 12.953 -11.914 3.323 1.00 48.69 101 ALA A C 1
ATOM 799 O O . ALA A 1 101 ? 12.905 -13.123 3.119 1.00 48.69 101 ALA A O 1
ATOM 800 N N . ARG A 1 102 ? 13.533 -11.076 2.464 1.00 53.34 102 ARG A N 1
ATOM 801 C CA . ARG A 1 102 ? 14.208 -11.562 1.256 1.00 53.34 102 ARG A CA 1
ATOM 802 C C . ARG A 1 102 ? 15.507 -12.245 1.647 1.00 53.34 102 ARG A C 1
ATOM 804 O O . ARG A 1 102 ? 16.330 -11.604 2.297 1.00 53.34 102 ARG A O 1
ATOM 811 N N . ASP A 1 103 ? 15.703 -13.468 1.178 1.00 46.22 103 ASP A N 1
ATOM 812 C CA . ASP A 1 103 ? 17.037 -14.034 1.069 1.00 46.22 103 ASP A CA 1
ATOM 813 C C . ASP A 1 103 ? 17.743 -13.336 -0.116 1.00 46.22 103 ASP A C 1
ATOM 815 O O . ASP A 1 103 ? 17.266 -13.426 -1.256 1.00 46.22 103 ASP A O 1
ATOM 819 N N . PRO A 1 104 ? 18.794 -12.529 0.125 1.00 49.47 104 PRO A N 1
ATOM 820 C CA . PRO A 1 104 ? 19.509 -11.828 -0.938 1.00 49.47 104 PRO A CA 1
ATOM 821 C C . PRO A 1 104 ? 20.179 -12.778 -1.943 1.00 49.47 104 PRO A C 1
ATOM 823 O O . PRO A 1 104 ? 20.388 -12.335 -3.082 1.00 49.47 104 PRO A O 1
ATOM 826 N N . ASP A 1 105 ? 20.419 -14.035 -1.544 1.00 51.03 105 ASP A N 1
ATOM 827 C CA . ASP A 1 105 ? 21.151 -15.067 -2.286 1.00 51.03 105 ASP A CA 1
ATOM 828 C C . ASP A 1 105 ? 20.231 -16.078 -3.005 1.00 51.03 105 ASP A C 1
ATOM 830 O O . ASP A 1 105 ? 20.712 -16.934 -3.745 1.00 51.03 105 ASP A O 1
ATOM 834 N N . ALA A 1 106 ? 18.904 -15.976 -2.853 1.00 47.78 106 ALA A N 1
ATOM 835 C CA . ALA A 1 106 ? 17.969 -16.867 -3.542 1.00 47.78 106 ALA A CA 1
ATOM 836 C C . ALA A 1 106 ? 17.906 -16.584 -5.058 1.00 47.78 106 ALA A C 1
ATOM 838 O O . ALA A 1 106 ? 17.539 -15.487 -5.499 1.00 47.78 106 ALA A O 1
ATOM 839 N N . GLU A 1 107 ? 18.216 -17.595 -5.873 1.00 42.31 107 GLU A N 1
ATOM 840 C CA . GLU A 1 107 ? 18.068 -17.553 -7.330 1.00 42.31 107 GLU A CA 1
ATOM 841 C C . GLU A 1 107 ? 16.578 -17.593 -7.742 1.00 42.31 107 GLU A C 1
ATOM 843 O O . GLU A 1 107 ? 15.807 -18.438 -7.292 1.00 42.31 107 GLU A O 1
ATOM 848 N N . GLY A 1 108 ? 16.148 -16.686 -8.631 1.00 55.47 108 GLY A N 1
ATOM 849 C CA . GLY A 1 108 ? 14.806 -16.693 -9.239 1.00 55.47 108 GLY A CA 1
ATOM 850 C C . GLY A 1 108 ? 13.842 -15.594 -8.758 1.00 55.47 108 GLY A C 1
ATOM 851 O O . GLY A 1 108 ? 14.248 -14.505 -8.354 1.00 55.47 108 GLY A O 1
ATOM 852 N N . VAL A 1 109 ? 12.526 -15.852 -8.849 1.00 50.69 109 VAL A N 1
ATOM 853 C CA . VAL A 1 109 ? 11.461 -14.879 -8.500 1.00 50.69 109 VAL A CA 1
ATOM 854 C C . VAL A 1 109 ? 11.439 -14.506 -7.012 1.00 50.69 109 VAL A C 1
ATOM 856 O O . VAL A 1 109 ? 10.928 -13.443 -6.661 1.00 50.69 109 VAL A O 1
ATOM 859 N N . GLU A 1 110 ? 12.026 -15.341 -6.154 1.00 50.22 110 GLU A N 1
ATOM 860 C CA . GLU A 1 110 ? 12.115 -15.137 -4.702 1.00 50.22 110 GLU A CA 1
ATOM 861 C C . GLU A 1 110 ? 13.195 -14.105 -4.323 1.00 50.22 110 GLU A C 1
ATOM 863 O O . GLU A 1 110 ? 12.991 -13.299 -3.414 1.00 50.22 110 GLU A O 1
ATOM 868 N N . GLY A 1 111 ? 14.285 -14.018 -5.098 1.00 53.38 111 GLY A N 1
ATOM 869 C CA . GLY A 1 111 ? 15.330 -12.997 -4.948 1.00 53.38 111 GLY A CA 1
ATOM 870 C C . GLY A 1 111 ? 14.996 -11.644 -5.593 1.00 53.38 111 GLY A C 1
ATOM 871 O O . GLY A 1 111 ? 15.776 -10.686 -5.471 1.00 53.38 111 GLY A O 1
ATOM 872 N N . MET A 1 112 ? 13.854 -11.539 -6.286 1.00 66.69 112 MET A N 1
ATOM 873 C CA . MET A 1 112 ? 13.435 -10.355 -7.039 1.00 66.69 112 MET A CA 1
ATOM 874 C C . MET A 1 112 ? 12.900 -9.263 -6.103 1.00 66.69 112 MET A C 1
ATOM 876 O O . MET A 1 112 ? 11.980 -9.454 -5.304 1.00 66.69 112 MET A O 1
ATOM 880 N N . SER A 1 113 ? 13.449 -8.054 -6.216 1.00 69.50 113 SER A N 1
ATOM 881 C CA . SER A 1 113 ? 12.982 -6.898 -5.449 1.00 69.50 113 SER A CA 1
ATOM 882 C C . SER A 1 113 ? 12.657 -5.724 -6.349 1.00 69.50 113 SER A C 1
ATOM 884 O O . SER A 1 113 ? 13.247 -5.561 -7.412 1.00 69.50 113 SER A O 1
ATOM 886 N N . ALA A 1 114 ? 11.775 -4.837 -5.883 1.00 75.00 114 ALA A N 1
ATOM 887 C CA . ALA A 1 114 ? 11.524 -3.574 -6.571 1.00 75.00 114 ALA A CA 1
ATOM 888 C C . ALA A 1 114 ? 12.821 -2.765 -6.782 1.00 75.00 114 ALA A C 1
ATOM 890 O O . ALA A 1 114 ? 12.948 -2.064 -7.779 1.00 75.00 114 ALA A O 1
ATOM 891 N N . SER A 1 115 ? 13.797 -2.874 -5.872 1.00 74.62 115 SER A N 1
ATOM 892 C CA . SER A 1 115 ? 15.107 -2.229 -6.016 1.00 74.62 115 SER A CA 1
ATOM 893 C C . SER A 1 115 ? 15.963 -2.869 -7.111 1.00 74.62 115 SER A C 1
ATOM 895 O O . SER A 1 115 ? 16.475 -2.132 -7.946 1.00 74.62 115 SER A O 1
ATOM 897 N N . LYS A 1 116 ? 16.066 -4.207 -7.155 1.00 79.81 116 LYS A N 1
ATOM 898 C CA . LYS A 1 116 ? 16.789 -4.937 -8.216 1.00 79.81 116 LYS A CA 1
ATOM 899 C C . LYS A 1 116 ? 16.151 -4.695 -9.593 1.00 79.81 116 LYS A C 1
ATOM 901 O O . LYS A 1 116 ? 16.853 -4.396 -10.546 1.00 79.81 116 LYS A O 1
ATOM 906 N N . MET A 1 117 ? 14.819 -4.687 -9.667 1.00 83.88 117 MET A N 1
ATOM 907 C CA . MET A 1 117 ? 14.074 -4.357 -10.889 1.00 83.88 117 MET A CA 1
ATOM 908 C C . MET A 1 117 ? 14.337 -2.929 -11.380 1.00 83.88 117 MET A C 1
ATOM 910 O O . MET A 1 117 ? 14.454 -2.698 -12.579 1.00 83.88 117 MET A O 1
ATOM 914 N N . ARG A 1 118 ? 14.447 -1.955 -10.464 1.00 83.62 118 ARG A N 1
ATOM 915 C CA . ARG A 1 118 ? 14.838 -0.585 -10.830 1.00 83.62 118 ARG A CA 1
ATOM 916 C C . ARG A 1 118 ? 16.273 -0.524 -11.348 1.00 83.62 118 ARG A C 1
ATOM 918 O O . ARG A 1 118 ? 16.498 0.201 -12.304 1.00 83.62 118 ARG A O 1
ATOM 925 N N . ALA A 1 119 ? 17.203 -1.264 -10.741 1.00 85.56 119 ALA A N 1
ATOM 926 C CA . ALA A 1 119 ? 18.588 -1.331 -11.207 1.00 85.56 119 ALA A CA 1
ATOM 927 C C . ALA A 1 119 ? 18.665 -1.918 -12.624 1.00 85.56 119 ALA A C 1
ATOM 929 O O . ALA A 1 119 ? 19.139 -1.238 -13.523 1.00 85.56 119 ALA A O 1
ATOM 930 N N . ALA A 1 120 ? 18.045 -3.079 -12.863 1.00 86.00 120 ALA A N 1
ATOM 931 C CA . ALA A 1 120 ? 17.977 -3.685 -14.195 1.00 86.00 120 ALA A CA 1
ATOM 932 C C . ALA A 1 120 ? 17.363 -2.740 -15.248 1.00 86.00 120 ALA A C 1
ATOM 934 O O . ALA A 1 120 ? 17.842 -2.663 -16.374 1.00 86.00 120 ALA A O 1
ATOM 935 N N . ALA A 1 121 ? 16.335 -1.964 -14.877 1.00 85.56 121 ALA A N 1
ATOM 936 C CA . ALA A 1 121 ? 15.746 -0.966 -15.769 1.00 85.56 121 ALA A CA 1
ATOM 937 C C . ALA A 1 121 ? 16.684 0.220 -16.073 1.00 85.56 121 ALA A C 1
ATOM 939 O O . ALA A 1 121 ? 16.628 0.759 -17.175 1.00 85.56 121 ALA A O 1
ATOM 940 N N . VAL A 1 122 ? 17.516 0.640 -15.113 1.00 85.50 122 VAL A N 1
ATOM 941 C CA . VAL A 1 122 ? 18.529 1.695 -15.308 1.00 85.50 122 VAL A CA 1
ATOM 942 C C . VAL A 1 122 ? 19.676 1.190 -16.181 1.00 85.50 122 VAL A C 1
ATOM 944 O O . VAL A 1 122 ? 20.109 1.908 -17.077 1.00 85.50 122 VAL A O 1
ATOM 947 N N . ASP A 1 123 ? 20.107 -0.050 -15.960 1.00 87.06 123 ASP A N 1
ATOM 948 C CA . ASP A 1 123 ? 21.228 -0.676 -16.667 1.00 87.06 123 ASP A CA 1
ATOM 949 C C . ASP A 1 123 ? 20.837 -1.193 -18.066 1.00 87.06 123 ASP A C 1
ATOM 951 O O . ASP A 1 123 ? 21.679 -1.688 -18.812 1.00 87.06 123 ASP A O 1
ATOM 955 N N . GLY A 1 124 ? 19.556 -1.085 -18.441 1.00 85.69 124 GLY A N 1
ATOM 956 C CA . GLY A 1 124 ? 19.038 -1.585 -19.717 1.00 85.69 124 GLY A CA 1
ATOM 957 C C . GLY A 1 124 ? 19.001 -3.115 -19.812 1.00 85.69 124 GLY A C 1
ATOM 958 O O . GLY A 1 124 ? 18.813 -3.658 -20.902 1.00 85.69 124 GLY A O 1
ATOM 959 N N . ASP A 1 125 ? 19.149 -3.820 -18.689 1.00 87.31 125 ASP A N 1
ATOM 960 C CA . ASP A 1 125 ? 19.128 -5.279 -18.628 1.00 87.31 125 ASP A CA 1
ATOM 961 C C . ASP A 1 125 ? 17.689 -5.802 -18.662 1.00 87.31 125 ASP A C 1
ATOM 963 O O . ASP A 1 125 ? 17.050 -6.124 -17.652 1.00 87.31 125 ASP A O 1
ATOM 967 N N . TYR A 1 126 ? 17.173 -5.887 -19.884 1.00 83.50 126 TYR A N 1
ATOM 968 C CA . TYR A 1 126 ? 15.839 -6.393 -20.149 1.00 83.50 126 TYR A CA 1
ATOM 969 C C . TYR A 1 126 ? 15.646 -7.843 -19.677 1.00 83.50 126 TYR A C 1
ATOM 971 O O . TYR A 1 126 ? 14.562 -8.184 -19.205 1.00 83.50 126 TYR A O 1
ATOM 979 N N . ASN A 1 127 ? 16.670 -8.696 -19.766 1.00 83.06 127 ASN A N 1
ATOM 980 C CA . ASN A 1 127 ? 16.541 -10.109 -19.406 1.00 83.06 127 ASN A CA 1
ATOM 981 C C . ASN A 1 127 ? 16.320 -10.270 -17.902 1.00 83.06 127 ASN A C 1
ATOM 983 O O . ASN A 1 127 ? 15.378 -10.957 -17.496 1.00 83.06 127 ASN A O 1
ATOM 987 N N . SER A 1 128 ? 17.121 -9.581 -17.087 1.00 83.19 128 SER A N 1
ATOM 988 C CA . SER A 1 128 ? 16.940 -9.565 -15.631 1.00 83.19 128 SER A CA 1
ATOM 989 C C . SER A 1 128 ? 15.628 -8.893 -15.231 1.00 83.19 128 SER A C 1
ATOM 991 O O . SER A 1 128 ? 14.929 -9.375 -14.340 1.00 83.19 128 SER A O 1
ATOM 993 N N . PHE A 1 129 ? 15.232 -7.821 -15.926 1.00 83.00 129 PHE A N 1
ATOM 994 C CA . PHE A 1 129 ? 13.945 -7.168 -15.682 1.00 83.00 129 PHE A CA 1
ATOM 995 C C . PHE A 1 129 ? 12.757 -8.093 -15.996 1.00 83.00 129 PHE A C 1
ATOM 997 O O . PHE A 1 129 ? 11.819 -8.210 -15.208 1.00 83.00 129 PHE A O 1
ATOM 1004 N N . ALA A 1 130 ? 12.785 -8.797 -17.128 1.00 82.62 130 ALA A N 1
ATOM 1005 C CA . ALA A 1 130 ? 11.687 -9.654 -17.567 1.00 82.62 130 ALA A CA 1
ATOM 1006 C C . ALA A 1 130 ? 11.422 -10.825 -16.608 1.00 82.62 130 ALA A C 1
ATOM 1008 O O . ALA A 1 130 ? 10.274 -11.248 -16.469 1.00 82.62 130 ALA A O 1
ATOM 1009 N N . GLN A 1 131 ? 12.448 -11.311 -15.903 1.00 81.81 131 GLN A N 1
ATOM 1010 C CA . GLN A 1 131 ? 12.300 -12.358 -14.886 1.00 81.81 131 GLN A CA 1
ATOM 1011 C C . GLN A 1 131 ? 11.432 -11.924 -13.695 1.00 81.81 131 GLN A C 1
ATOM 1013 O O . GLN A 1 131 ? 10.818 -12.771 -13.047 1.00 81.81 131 GLN A O 1
ATOM 1018 N N . GLY A 1 132 ? 11.350 -10.620 -13.406 1.00 76.94 132 GLY A N 1
ATOM 1019 C CA . GLY A 1 132 ? 10.513 -10.083 -12.332 1.00 76.94 132 GLY A CA 1
ATOM 1020 C C . GLY A 1 132 ? 9.084 -9.731 -12.741 1.00 76.94 132 GLY A C 1
ATOM 1021 O O . GLY A 1 132 ? 8.299 -9.289 -11.897 1.00 76.94 132 GLY A O 1
ATOM 1022 N N . LEU A 1 133 ? 8.726 -9.899 -14.017 1.00 81.25 133 LEU A N 1
ATOM 1023 C CA . LEU A 1 133 ? 7.368 -9.668 -14.506 1.00 81.25 133 LEU A CA 1
ATOM 1024 C C . LEU A 1 133 ? 6.507 -10.929 -14.328 1.00 81.25 133 LEU A C 1
ATOM 1026 O O . LEU A 1 133 ? 7.004 -12.050 -14.455 1.00 81.25 133 LEU A O 1
ATOM 1030 N N . PRO A 1 134 ? 5.191 -10.793 -14.076 1.00 78.81 134 PRO A N 1
ATOM 1031 C CA . PRO A 1 134 ? 4.303 -11.949 -14.065 1.00 78.81 134 PRO A CA 1
ATOM 1032 C C . PRO A 1 134 ? 4.370 -12.688 -15.402 1.00 78.81 134 PRO A C 1
ATOM 1034 O O . PRO A 1 134 ? 4.262 -12.061 -16.452 1.00 78.81 134 PRO A O 1
ATOM 1037 N N . LYS A 1 135 ? 4.450 -14.025 -15.381 1.00 74.25 135 LYS A N 1
ATOM 1038 C CA . LYS A 1 135 ? 4.494 -14.859 -16.603 1.00 74.25 135 LYS A CA 1
ATOM 1039 C C . LYS A 1 135 ? 3.341 -14.578 -17.579 1.00 74.25 135 LYS A C 1
ATOM 1041 O O . LYS A 1 135 ? 3.472 -14.789 -18.778 1.00 74.25 135 LYS A O 1
ATOM 1046 N N . SER A 1 136 ? 2.201 -14.107 -17.069 1.00 70.94 136 SER A N 1
ATOM 1047 C CA . SER A 1 136 ? 1.019 -13.737 -17.853 1.00 70.94 136 SER A CA 1
ATOM 1048 C C . SER A 1 136 ? 1.096 -12.351 -18.508 1.00 70.94 136 SER A C 1
ATOM 1050 O O . SER A 1 136 ? 0.197 -11.992 -19.269 1.00 70.94 136 SER A O 1
ATOM 1052 N N . PHE A 1 137 ? 2.112 -11.545 -18.194 1.00 75.44 137 PHE A N 1
ATOM 1053 C CA . PHE A 1 137 ? 2.262 -10.187 -18.701 1.00 75.44 137 PHE A CA 1
ATOM 1054 C C . PHE A 1 137 ? 2.981 -10.193 -20.056 1.00 75.44 137 PHE A C 1
ATOM 1056 O O . PHE A 1 137 ? 4.198 -10.327 -20.142 1.00 75.44 137 PHE A O 1
ATOM 1063 N N . LYS A 1 138 ? 2.194 -10.069 -21.129 1.00 65.25 138 LYS A N 1
ATOM 1064 C CA . LYS A 1 138 ? 2.668 -10.236 -22.512 1.00 65.25 138 LYS A CA 1
ATOM 1065 C C . LYS A 1 138 ? 3.452 -9.043 -23.063 1.00 65.25 138 LYS A C 1
ATOM 1067 O O . LYS A 1 138 ? 4.246 -9.244 -23.966 1.00 65.25 138 LYS A O 1
ATOM 1072 N N . ASP A 1 139 ? 3.289 -7.845 -22.499 1.00 65.62 139 ASP A N 1
ATOM 1073 C CA . ASP A 1 139 ? 4.015 -6.642 -22.945 1.00 65.62 139 ASP A CA 1
ATOM 1074 C C . ASP A 1 139 ? 5.452 -6.553 -22.407 1.00 65.62 139 ASP A C 1
ATOM 1076 O O . ASP A 1 139 ? 6.082 -5.506 -22.523 1.00 65.62 139 ASP A O 1
ATOM 1080 N N . GLY A 1 140 ? 5.959 -7.605 -21.753 1.00 56.41 140 GLY A N 1
ATOM 1081 C CA . GLY A 1 140 ? 7.381 -7.685 -21.437 1.00 56.41 140 GLY A CA 1
ATOM 1082 C C . GLY A 1 140 ? 8.198 -7.682 -22.726 1.00 56.41 140 GLY A C 1
ATOM 1083 O O . GLY A 1 140 ? 9.087 -6.857 -22.878 1.00 56.41 140 GLY A O 1
ATOM 1084 N N . LYS A 1 141 ? 7.851 -8.551 -23.682 1.00 45.97 141 LYS A N 1
ATOM 1085 C CA . LYS A 1 141 ? 8.503 -8.623 -24.992 1.00 45.97 141 LYS A CA 1
ATOM 1086 C C . LYS A 1 141 ? 7.704 -7.801 -26.004 1.00 45.97 141 LYS A C 1
ATOM 1088 O O . LYS A 1 141 ? 6.607 -8.218 -26.374 1.00 45.97 141 LYS A O 1
ATOM 1093 N N . SER A 1 142 ? 8.266 -6.681 -26.448 1.00 39.62 142 SER A N 1
ATOM 1094 C CA . SER A 1 142 ? 8.023 -6.177 -27.806 1.00 39.62 142 SER A CA 1
ATOM 1095 C C . SER A 1 142 ? 9.113 -6.700 -28.725 1.00 39.62 142 SER A C 1
ATOM 1097 O O . SER A 1 142 ? 10.272 -6.761 -28.257 1.00 39.62 142 SER A O 1
#

Secondary structure (DSSP, 8-state):
--B------BTTTB-S-HHHHHHHHHHH-GGGTTTB---S--SHHHHHHHHHHTT--EEEEEE-GGGHHHHHHHHHHTTT--S-TT-----SEEEEEES----TT--STTS--HHHHHHHHHTT-HHHHHHTS-TT-GGG--

Radius of gyration: 17.19 Å; chains: 1; bounding box: 40×32×47 Å